Protein AF-A0A941A7H5-F1 (afdb_monomer_lite)

pLDDT: mean 79.01, std 12.57, range [51.84, 93.56]

Radius of gyration: 19.12 Å; chains: 1; bounding box: 39×27×62 Å

Structure (mmCIF, N/CA/C/O backbone):
data_AF-A0A941A7H5-F1
#
_entry.id   AF-A0A941A7H5-F1
#
loop_
_atom_site.group_PDB
_atom_site.id
_atom_site.type_symbol
_atom_site.label_atom_id
_atom_site.label_alt_id
_atom_site.label_comp_id
_atom_site.label_asym_id
_atom_site.label_entity_id
_atom_site.label_seq_id
_atom_site.pdbx_PDB_ins_code
_atom_site.Cartn_x
_atom_site.Cartn_y
_atom_site.Cartn_z
_atom_site.occupancy
_atom_site.B_iso_or_equiv
_atom_site.auth_seq_id
_atom_site.auth_comp_id
_atom_site.auth_asym_id
_atom_site.auth_atom_id
_atom_site.pdbx_PDB_model_num
ATOM 1 N N . MET A 1 1 ? -15.066 -5.341 20.559 1.00 57.38 1 MET A N 1
ATOM 2 C CA . MET A 1 1 ? -14.004 -6.256 20.075 1.00 57.38 1 MET A CA 1
ATOM 3 C C . MET A 1 1 ? -13.742 -6.115 18.569 1.00 57.38 1 MET A C 1
ATOM 5 O O . MET A 1 1 ? -12.605 -5.853 18.202 1.00 57.38 1 MET A O 1
ATOM 9 N N . MET A 1 2 ? -14.771 -6.153 17.708 1.00 68.19 2 MET A N 1
ATOM 10 C CA . MET A 1 2 ? -14.630 -6.100 16.234 1.00 68.19 2 MET A CA 1
ATOM 11 C C . MET A 1 2 ? -13.902 -4.854 15.678 1.00 68.19 2 MET A C 1
ATOM 13 O O . MET A 1 2 ? -13.171 -4.957 14.702 1.00 68.19 2 MET A O 1
ATOM 17 N N . LYS A 1 3 ? -14.018 -3.684 16.329 1.00 73.56 3 LYS A N 1
ATOM 18 C CA . LYS A 1 3 ? -13.355 -2.437 15.885 1.00 73.56 3 LYS A CA 1
ATOM 19 C C . LYS A 1 3 ? -11.821 -2.506 15.932 1.00 73.56 3 LYS A C 1
ATOM 21 O O . LYS A 1 3 ? -11.152 -2.021 15.027 1.00 73.56 3 LYS A O 1
ATOM 26 N N . ARG A 1 4 ? -11.262 -3.130 16.979 1.00 79.06 4 ARG A N 1
ATOM 27 C CA . ARG A 1 4 ? -9.807 -3.337 17.094 1.00 79.06 4 ARG A CA 1
ATOM 28 C C . ARG A 1 4 ? -9.316 -4.313 16.031 1.00 79.06 4 ARG A C 1
ATOM 30 O O . ARG A 1 4 ? -8.263 -4.084 15.459 1.00 79.06 4 ARG A O 1
ATOM 37 N N . VAL A 1 5 ? -10.111 -5.341 15.731 1.00 82.62 5 VAL A N 1
ATOM 38 C CA . VAL A 1 5 ? -9.815 -6.297 14.656 1.00 82.62 5 VAL A CA 1
ATOM 39 C C . VAL A 1 5 ? -9.786 -5.590 13.300 1.00 82.62 5 VAL A C 1
ATOM 41 O O . VAL A 1 5 ? -8.835 -5.784 12.560 1.00 82.62 5 VAL A O 1
ATOM 44 N N . ALA A 1 6 ? -10.748 -4.708 13.004 1.00 83.19 6 ALA A N 1
ATOM 45 C CA . ALA A 1 6 ? -10.752 -3.925 11.764 1.00 83.19 6 ALA A CA 1
ATOM 46 C C . ALA A 1 6 ? -9.541 -2.981 11.643 1.00 83.19 6 ALA A C 1
ATOM 48 O O . ALA A 1 6 ? -8.951 -2.879 10.572 1.00 83.19 6 ALA A O 1
ATOM 49 N N . LEU A 1 7 ? -9.129 -2.336 12.742 1.00 84.12 7 LEU A N 1
ATOM 50 C CA . LEU A 1 7 ? -7.916 -1.511 12.780 1.00 84.12 7 LEU A CA 1
ATOM 51 C C . LEU A 1 7 ? -6.650 -2.343 12.540 1.00 84.12 7 LEU A C 1
ATOM 53 O O . LEU A 1 7 ? -5.842 -1.986 11.690 1.00 84.12 7 LEU A O 1
ATOM 57 N N . VAL A 1 8 ? -6.486 -3.459 13.256 1.00 88.19 8 VAL A N 1
ATOM 58 C CA . VAL A 1 8 ? -5.327 -4.355 13.099 1.00 88.19 8 VAL A CA 1
ATOM 59 C C . VAL A 1 8 ? -5.282 -4.931 11.685 1.00 88.19 8 VAL A C 1
ATOM 61 O O . VAL A 1 8 ? -4.237 -4.897 11.046 1.00 88.19 8 VAL A O 1
ATOM 64 N N . LEU A 1 9 ? -6.419 -5.391 11.165 1.00 88.69 9 LEU A N 1
ATOM 65 C CA . LEU A 1 9 ? -6.522 -5.923 9.811 1.00 88.69 9 LEU A CA 1
ATOM 66 C C . LEU A 1 9 ? -6.213 -4.847 8.762 1.00 88.69 9 LEU A C 1
ATOM 68 O O . LEU A 1 9 ? -5.482 -5.116 7.815 1.00 88.69 9 LEU A O 1
ATOM 72 N N . GLY A 1 10 ? -6.694 -3.618 8.965 1.00 88.19 10 GLY A N 1
ATOM 73 C CA . GLY A 1 10 ? -6.376 -2.474 8.111 1.00 88.19 10 GLY A CA 1
ATOM 74 C C . GLY A 1 10 ? -4.878 -2.173 8.077 1.00 88.19 10 GLY A C 1
ATOM 75 O O . GLY A 1 10 ? -4.322 -1.989 6.999 1.00 88.19 10 GLY A O 1
ATOM 76 N N . TRP A 1 11 ? -4.202 -2.207 9.231 1.00 90.19 11 TRP A N 1
ATOM 77 C CA . TRP A 1 11 ? -2.748 -2.033 9.317 1.00 90.19 11 TRP A CA 1
ATOM 78 C C . TRP A 1 11 ? -1.968 -3.158 8.632 1.00 90.19 11 TRP A C 1
ATOM 80 O O . TRP A 1 11 ? -0.997 -2.880 7.934 1.00 90.19 11 TRP A O 1
ATOM 90 N N . VAL A 1 12 ? -2.395 -4.414 8.788 1.00 92.44 12 VAL A N 1
ATOM 91 C CA . VAL A 1 12 ? -1.762 -5.567 8.126 1.00 92.44 12 VAL A CA 1
ATOM 92 C C . VAL A 1 12 ? -1.897 -5.466 6.606 1.00 92.44 12 VAL A C 1
ATOM 94 O O . VAL A 1 12 ? -0.909 -5.619 5.888 1.00 92.44 12 VAL A O 1
ATOM 97 N N . ILE A 1 13 ? -3.097 -5.149 6.112 1.00 90.94 13 ILE A N 1
ATOM 98 C CA . ILE A 1 13 ? -3.354 -4.947 4.680 1.00 90.94 13 ILE A CA 1
ATOM 99 C C . ILE A 1 13 ? -2.513 -3.783 4.146 1.00 90.94 13 ILE A C 1
ATOM 101 O O . ILE A 1 13 ? -1.917 -3.895 3.076 1.00 90.94 13 ILE A O 1
ATOM 105 N N . LEU A 1 14 ? -2.407 -2.689 4.904 1.00 91.81 14 LEU A N 1
ATOM 106 C CA . LEU A 1 14 ? -1.611 -1.528 4.518 1.00 91.81 14 LEU A CA 1
ATOM 107 C C . LEU A 1 14 ? -0.108 -1.845 4.469 1.00 91.81 14 LEU A C 1
ATOM 109 O O . LEU A 1 14 ? 0.581 -1.395 3.557 1.00 91.81 14 LEU A O 1
ATOM 113 N N . ALA A 1 15 ? 0.400 -2.653 5.402 1.00 92.44 15 ALA A N 1
ATOM 114 C CA . ALA A 1 15 ? 1.789 -3.106 5.392 1.00 92.44 15 ALA A CA 1
ATOM 115 C C . ALA A 1 15 ? 2.092 -3.986 4.167 1.00 92.44 15 ALA A C 1
ATOM 117 O O . ALA A 1 15 ? 3.120 -3.806 3.515 1.00 92.44 15 ALA A O 1
ATOM 118 N N . MET A 1 16 ? 1.176 -4.890 3.801 1.00 91.19 16 MET A N 1
ATOM 119 C CA . MET A 1 16 ? 1.306 -5.688 2.577 1.00 91.19 16 MET A CA 1
ATOM 120 C C . MET A 1 16 ? 1.243 -4.831 1.310 1.00 91.19 16 MET A C 1
ATOM 122 O O . MET A 1 16 ? 2.056 -5.022 0.406 1.00 91.19 16 MET A O 1
ATOM 126 N N . ALA A 1 17 ? 0.330 -3.858 1.258 1.00 92.31 17 ALA A N 1
ATOM 127 C CA . ALA A 1 17 ? 0.247 -2.888 0.171 1.00 92.31 17 ALA A CA 1
ATOM 128 C C . ALA A 1 17 ? 1.558 -2.111 -0.001 1.00 92.31 17 ALA A C 1
ATOM 130 O O . ALA A 1 17 ? 2.081 -2.021 -1.110 1.00 92.31 17 ALA A O 1
ATOM 131 N N . ALA A 1 18 ? 2.128 -1.612 1.099 1.00 91.81 18 ALA A N 1
ATOM 132 C CA . ALA A 1 18 ? 3.409 -0.916 1.085 1.00 91.81 18 ALA A CA 1
ATOM 133 C C . ALA A 1 18 ? 4.540 -1.815 0.563 1.00 91.81 18 ALA A C 1
ATOM 135 O O . ALA A 1 18 ? 5.328 -1.375 -0.271 1.00 91.81 18 ALA A O 1
ATOM 136 N N . GLY A 1 19 ? 4.583 -3.083 0.986 1.00 92.62 19 GLY A N 1
ATOM 137 C CA . GLY A 1 19 ? 5.548 -4.062 0.482 1.00 92.62 19 GLY A CA 1
ATOM 138 C C . GLY A 1 19 ? 5.425 -4.302 -1.025 1.00 92.62 19 GLY A C 1
ATOM 139 O O . GLY A 1 19 ? 6.429 -4.297 -1.733 1.00 92.62 19 GLY A O 1
ATOM 140 N N . LEU A 1 20 ? 4.202 -4.443 -1.538 1.00 88.75 20 LEU A N 1
ATOM 141 C CA . LEU A 1 20 ? 3.949 -4.616 -2.972 1.00 88.75 20 LEU A CA 1
ATOM 142 C C . LEU A 1 20 ? 4.325 -3.377 -3.788 1.00 88.75 20 LEU A C 1
ATOM 144 O O . LEU A 1 20 ? 4.942 -3.507 -4.841 1.00 88.75 20 LEU A O 1
ATOM 148 N N . ILE A 1 21 ? 4.011 -2.178 -3.296 1.00 88.19 21 ILE A N 1
ATOM 149 C CA . ILE A 1 21 ? 4.402 -0.924 -3.953 1.00 88.19 21 ILE A CA 1
ATOM 150 C C . ILE A 1 21 ? 5.929 -0.792 -3.971 1.00 88.19 21 ILE A C 1
ATOM 152 O O . ILE A 1 21 ? 6.497 -0.480 -5.014 1.00 88.19 21 ILE A O 1
ATOM 156 N N . MET A 1 22 ? 6.599 -1.087 -2.853 1.00 90.19 22 MET A N 1
ATOM 157 C CA . MET A 1 22 ? 8.060 -1.081 -2.752 1.00 90.19 22 MET A CA 1
ATOM 158 C C . MET A 1 22 ? 8.690 -2.054 -3.757 1.00 90.19 22 MET A C 1
ATOM 160 O O . MET A 1 22 ? 9.609 -1.676 -4.477 1.00 90.19 22 MET A O 1
ATOM 164 N N . LEU A 1 23 ? 8.170 -3.282 -3.855 1.00 87.06 23 LEU A N 1
ATOM 165 C CA . LEU A 1 23 ? 8.618 -4.271 -4.839 1.00 87.06 23 LEU A CA 1
ATOM 166 C C . LEU A 1 23 ? 8.360 -3.805 -6.274 1.00 87.06 23 LEU A C 1
ATOM 168 O O . LEU A 1 23 ? 9.235 -3.955 -7.119 1.00 87.06 23 LEU A O 1
ATOM 172 N N . GLY A 1 24 ? 7.209 -3.182 -6.538 1.0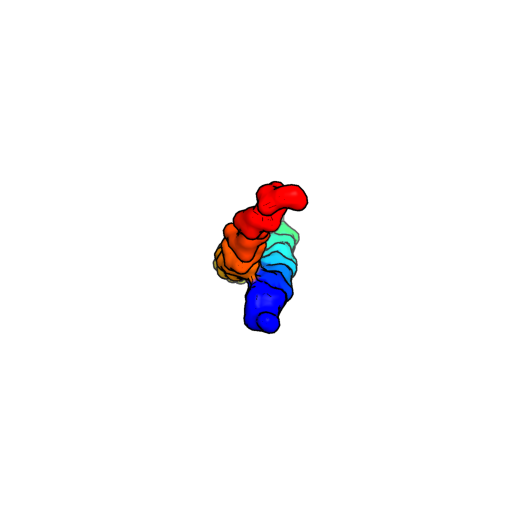0 85.44 24 GLY A N 1
ATOM 173 C CA . GLY A 1 24 ? 6.902 -2.571 -7.829 1.00 85.44 24 GLY A CA 1
ATOM 174 C C . GLY A 1 24 ? 7.930 -1.510 -8.217 1.00 85.44 24 GLY A C 1
ATOM 175 O O . GLY A 1 24 ? 8.471 -1.568 -9.317 1.00 85.44 24 GLY A O 1
ATOM 176 N N . ILE A 1 25 ? 8.274 -0.609 -7.295 1.00 84.50 25 ILE A N 1
ATOM 177 C CA . ILE A 1 25 ? 9.293 0.431 -7.507 1.00 84.50 25 ILE A CA 1
ATOM 178 C C . ILE A 1 25 ? 10.677 -0.185 -7.732 1.00 84.50 25 ILE A C 1
ATOM 180 O O . ILE A 1 25 ? 11.369 0.205 -8.665 1.00 84.50 25 ILE A O 1
ATOM 184 N N . LEU A 1 26 ? 11.082 -1.163 -6.918 1.00 84.88 26 LEU A N 1
ATOM 185 C CA . LEU A 1 26 ? 12.374 -1.845 -7.070 1.00 84.88 26 LEU A CA 1
ATOM 186 C C . LEU A 1 26 ? 12.462 -2.659 -8.365 1.00 84.88 26 LEU A C 1
ATOM 188 O O . LEU A 1 26 ? 13.552 -2.863 -8.891 1.00 84.88 26 LEU A O 1
ATOM 192 N N . SER A 1 27 ? 11.322 -3.120 -8.874 1.00 78.94 27 SER A N 1
ATOM 193 C CA . SER A 1 27 ? 11.237 -3.858 -10.129 1.00 78.94 27 SER A CA 1
ATOM 194 C C . SER A 1 27 ? 11.224 -2.967 -11.370 1.00 78.94 27 SER A C 1
ATOM 196 O O . SER A 1 27 ? 11.172 -3.526 -12.462 1.00 78.94 27 SER A O 1
ATOM 198 N N . LEU A 1 28 ? 11.267 -1.626 -11.242 1.00 79.25 28 LEU A N 1
ATOM 199 C CA . LEU A 1 28 ? 11.386 -0.737 -12.404 1.00 79.25 28 LEU A CA 1
ATOM 200 C C . LEU A 1 28 ? 12.691 -1.060 -13.144 1.00 79.25 28 LEU A C 1
ATOM 202 O O . LEU A 1 28 ? 13.776 -0.775 -12.628 1.00 79.25 28 LEU A O 1
ATOM 206 N N . PRO A 1 29 ? 12.621 -1.643 -14.351 1.00 72.12 29 PRO A N 1
ATOM 207 C CA . PRO A 1 29 ? 13.822 -1.890 -15.122 1.00 72.12 29 PRO A CA 1
ATOM 208 C C . PRO A 1 29 ? 14.360 -0.554 -15.665 1.00 72.12 29 PRO A C 1
ATOM 210 O O . PRO A 1 29 ? 13.579 0.327 -16.028 1.00 72.12 29 PRO A O 1
ATOM 213 N N . PRO A 1 30 ? 15.684 -0.406 -15.827 1.00 71.12 30 PRO A N 1
ATOM 214 C CA . PRO A 1 30 ? 16.274 0.746 -16.510 1.00 71.12 30 PRO A CA 1
ATOM 215 C C . PRO A 1 30 ? 16.053 0.739 -18.040 1.00 71.12 30 PRO A C 1
ATOM 217 O O . PRO A 1 30 ? 16.566 1.617 -18.725 1.00 71.12 30 PRO A O 1
ATOM 220 N N . GLY A 1 31 ? 15.320 -0.238 -18.596 1.00 67.81 31 GLY A N 1
ATOM 221 C CA . GLY A 1 31 ? 15.085 -0.392 -20.036 1.00 67.81 31 GLY A CA 1
ATOM 222 C C . GLY A 1 31 ? 13.715 -0.994 -20.378 1.00 67.81 31 GLY A C 1
ATOM 223 O O . GLY A 1 31 ? 13.132 -1.740 -19.592 1.00 67.81 31 GLY A O 1
ATOM 224 N N . GLU A 1 32 ? 13.211 -0.669 -21.573 1.00 66.69 32 GLU A N 1
ATOM 225 C CA . GLU A 1 32 ? 11.801 -0.809 -21.996 1.00 66.69 32 GLU A CA 1
ATOM 226 C C . GLU A 1 32 ? 11.237 -2.246 -22.017 1.00 66.69 32 GLU A C 1
ATOM 228 O O . GLU A 1 32 ? 10.023 -2.440 -21.976 1.00 66.69 32 GLU A O 1
ATOM 233 N N . LEU A 1 33 ? 12.089 -3.275 -22.020 1.00 63.69 33 LEU A N 1
ATOM 234 C CA . LEU A 1 33 ? 11.683 -4.674 -22.228 1.00 63.69 33 LEU A CA 1
ATOM 235 C C . LEU A 1 33 ? 10.884 -5.303 -21.070 1.00 63.69 33 LEU A C 1
ATOM 237 O O . LEU A 1 33 ? 10.181 -6.286 -21.290 1.00 63.69 33 LEU A O 1
ATOM 241 N N . MET A 1 34 ? 10.951 -4.753 -19.852 1.00 64.12 34 MET A N 1
ATOM 242 C CA . MET A 1 34 ? 10.185 -5.245 -18.690 1.00 64.12 34 MET A CA 1
ATOM 243 C C . MET A 1 34 ? 9.245 -4.178 -18.109 1.00 64.12 34 MET A C 1
ATOM 245 O O . MET A 1 34 ? 8.908 -4.221 -16.928 1.00 64.12 34 MET A O 1
ATOM 249 N N . PHE A 1 35 ? 8.804 -3.219 -18.932 1.00 68.50 35 PHE A N 1
ATOM 250 C CA . PHE A 1 35 ? 7.952 -2.101 -18.506 1.00 68.50 35 PHE A CA 1
ATOM 251 C C . PHE A 1 35 ? 6.669 -2.542 -17.782 1.00 68.50 35 PHE A C 1
ATOM 253 O O . PHE A 1 35 ? 6.183 -1.829 -16.914 1.00 68.50 35 PHE A O 1
ATOM 260 N N . ALA A 1 36 ? 6.133 -3.727 -18.094 1.00 74.31 36 ALA A N 1
ATOM 261 C CA . ALA A 1 36 ? 4.907 -4.244 -17.487 1.00 74.31 36 ALA A CA 1
ATOM 262 C C . ALA A 1 36 ? 5.098 -4.847 -16.079 1.00 74.31 36 ALA A C 1
ATOM 264 O O . ALA A 1 36 ? 4.146 -4.887 -15.300 1.00 74.31 36 ALA A O 1
ATOM 265 N N . LEU A 1 37 ? 6.306 -5.314 -15.738 1.00 77.81 37 LEU A N 1
ATOM 266 C CA . LEU A 1 37 ? 6.575 -6.048 -14.495 1.00 77.81 37 LEU A CA 1
ATOM 267 C C . LEU A 1 37 ? 6.265 -5.231 -13.219 1.00 77.81 37 LEU A C 1
ATOM 269 O O . LEU A 1 37 ? 5.615 -5.776 -12.326 1.00 77.81 37 LEU A O 1
ATOM 273 N N . PRO A 1 38 ? 6.593 -3.926 -13.142 1.00 78.88 38 PRO A N 1
ATOM 274 C CA . PRO A 1 38 ? 6.202 -3.075 -12.018 1.00 78.88 38 PRO A CA 1
ATOM 275 C C . PRO A 1 38 ? 4.697 -3.000 -11.799 1.00 78.88 38 PRO A C 1
ATOM 277 O O . PRO A 1 38 ? 4.236 -3.006 -10.657 1.00 78.88 38 PRO A O 1
ATOM 280 N N . PHE A 1 39 ? 3.914 -2.954 -12.880 1.00 80.69 39 PHE A N 1
ATOM 281 C CA . PHE A 1 39 ? 2.459 -2.814 -12.806 1.00 80.69 39 PHE A CA 1
ATOM 282 C C . PHE A 1 39 ? 1.787 -4.048 -12.197 1.00 80.69 39 PHE A C 1
ATOM 284 O O . PHE A 1 39 ? 0.756 -3.908 -11.538 1.00 80.69 39 PHE A O 1
ATOM 291 N N . VAL A 1 40 ? 2.406 -5.228 -12.325 1.00 83.06 40 VAL A N 1
ATOM 292 C CA . VAL A 1 40 ? 1.945 -6.470 -11.682 1.00 83.06 40 VAL A CA 1
ATOM 293 C C . VAL A 1 40 ? 1.968 -6.356 -10.154 1.00 83.06 40 VAL A C 1
ATOM 295 O O . VAL A 1 40 ? 1.125 -6.954 -9.494 1.00 83.06 40 VAL A O 1
ATOM 298 N N . PHE A 1 41 ? 2.872 -5.556 -9.581 1.00 85.44 41 PHE A N 1
ATOM 299 C CA . PHE A 1 41 ? 2.961 -5.337 -8.132 1.00 85.44 41 PHE A CA 1
ATOM 300 C C . PHE A 1 41 ? 2.283 -4.033 -7.686 1.00 85.44 41 PHE A C 1
ATOM 302 O O . PHE A 1 41 ? 1.622 -3.998 -6.646 1.00 85.44 41 PHE A O 1
ATOM 309 N N . LEU A 1 42 ? 2.384 -2.974 -8.493 1.00 85.38 42 LEU A N 1
ATOM 310 C CA . LEU A 1 42 ? 1.811 -1.656 -8.211 1.00 85.38 42 LEU A CA 1
ATOM 311 C C . LEU A 1 42 ? 0.282 -1.667 -8.196 1.00 85.38 42 LEU A C 1
ATOM 313 O O . LEU A 1 42 ? -0.301 -1.088 -7.284 1.00 85.38 42 LEU A O 1
ATOM 317 N N . ILE A 1 43 ? -0.378 -2.323 -9.158 1.00 88.81 43 ILE A N 1
ATOM 318 C CA . ILE A 1 43 ? -1.848 -2.327 -9.230 1.00 88.81 43 ILE A CA 1
ATOM 319 C C . ILE A 1 43 ? -2.453 -3.047 -8.011 1.00 88.81 43 ILE A C 1
ATOM 321 O O . ILE A 1 43 ? -3.277 -2.438 -7.323 1.00 88.81 43 ILE A O 1
ATOM 325 N N . PRO A 1 44 ? -2.038 -4.282 -7.656 1.00 89.12 44 PRO A N 1
ATOM 326 C CA . PRO A 1 44 ? -2.537 -4.937 -6.448 1.00 89.12 44 PRO A CA 1
ATOM 327 C C . PRO A 1 44 ? -2.157 -4.185 -5.172 1.00 89.12 44 PRO A C 1
ATOM 329 O O . PRO A 1 44 ? -2.988 -4.060 -4.274 1.00 89.12 44 PRO A O 1
ATOM 332 N N . GLY A 1 45 ? -0.934 -3.645 -5.099 1.00 89.06 45 GLY A N 1
ATOM 333 C CA . GLY A 1 45 ? -0.482 -2.837 -3.967 1.00 89.06 45 GLY A CA 1
ATOM 334 C C . GLY A 1 45 ? -1.345 -1.591 -3.761 1.00 89.06 45 GLY A C 1
ATOM 335 O O . GLY A 1 45 ? -1.754 -1.302 -2.640 1.00 89.06 45 GLY A O 1
ATOM 336 N N . PHE A 1 46 ? -1.708 -0.898 -4.840 1.00 90.62 46 PHE A N 1
ATOM 337 C CA . PHE A 1 46 ? -2.585 0.269 -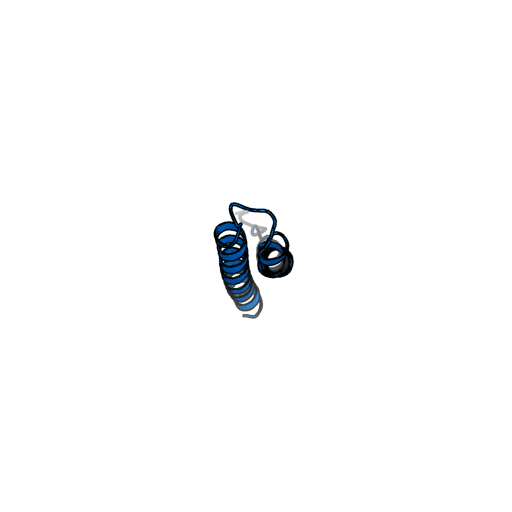4.794 1.00 90.62 46 PHE A CA 1
ATOM 338 C C . PHE A 1 46 ? -4.007 -0.085 -4.340 1.00 90.62 46 PHE A C 1
ATOM 340 O O . PHE A 1 46 ? -4.555 0.575 -3.455 1.00 90.62 46 PHE A O 1
ATOM 347 N N . VAL A 1 47 ? -4.590 -1.157 -4.887 1.00 93.44 47 VAL A N 1
ATOM 348 C CA . VAL A 1 47 ? -5.932 -1.628 -4.502 1.00 93.44 47 VAL A CA 1
ATOM 349 C C . VAL A 1 47 ? -5.966 -2.043 -3.030 1.00 93.44 47 VAL A C 1
ATOM 351 O O . VAL A 1 47 ? -6.857 -1.621 -2.292 1.00 93.44 47 VAL A O 1
ATOM 354 N N . LEU A 1 48 ? -4.978 -2.816 -2.571 1.00 90.88 48 LEU A N 1
ATOM 355 C CA . LEU A 1 48 ? -4.849 -3.195 -1.162 1.00 90.88 48 LEU A CA 1
ATOM 356 C C . LEU A 1 48 ? -4.661 -1.968 -0.267 1.00 90.88 48 LEU A C 1
ATOM 358 O O . LEU A 1 48 ? -5.274 -1.890 0.795 1.00 90.88 48 LEU A O 1
ATOM 362 N N . GLY A 1 49 ? -3.877 -0.984 -0.712 1.00 91.12 49 GLY A N 1
ATOM 363 C CA . GLY A 1 49 ? -3.682 0.277 -0.005 1.00 91.12 49 GLY A CA 1
ATOM 364 C C . GLY A 1 49 ? -4.997 1.026 0.201 1.00 91.12 49 GLY A C 1
ATOM 365 O O . GLY A 1 49 ? -5.308 1.409 1.328 1.00 91.12 49 GLY A O 1
ATOM 366 N N . LEU A 1 50 ? -5.811 1.160 -0.850 1.00 93.56 50 LEU A N 1
ATOM 367 C CA . LEU A 1 50 ? -7.141 1.769 -0.761 1.00 93.56 50 LEU A CA 1
ATOM 368 C C . LEU A 1 50 ? -8.046 1.025 0.226 1.00 93.56 50 LEU A C 1
ATOM 370 O O . LEU A 1 50 ? -8.655 1.657 1.088 1.00 93.56 50 LEU A O 1
ATOM 374 N N . ILE A 1 51 ? -8.097 -0.307 0.148 1.00 91.62 51 ILE A N 1
ATOM 375 C CA . ILE A 1 51 ? -8.899 -1.130 1.064 1.00 91.62 51 ILE A CA 1
ATOM 376 C C . ILE A 1 51 ? -8.435 -0.931 2.511 1.00 91.62 51 ILE A C 1
ATOM 378 O O . ILE A 1 51 ? -9.263 -0.687 3.388 1.00 91.62 51 ILE A O 1
ATOM 382 N N . GLY A 1 52 ? -7.124 -0.980 2.766 1.00 88.44 52 GLY A N 1
ATOM 383 C CA . GLY A 1 52 ? -6.540 -0.775 4.092 1.00 88.44 52 GLY A CA 1
ATOM 384 C C . GLY A 1 52 ? -6.861 0.606 4.664 1.00 88.44 52 GLY A C 1
ATOM 385 O O . GLY A 1 52 ? -7.299 0.709 5.810 1.00 88.44 52 GLY A O 1
ATOM 386 N N . VAL A 1 53 ? -6.728 1.665 3.859 1.00 90.12 53 VAL A N 1
ATOM 387 C CA . VAL A 1 53 ? -7.062 3.045 4.254 1.00 90.12 53 VAL A CA 1
ATOM 388 C C . VAL A 1 53 ? -8.546 3.183 4.590 1.00 90.12 53 VAL A C 1
ATOM 390 O O . VAL A 1 53 ? -8.879 3.753 5.630 1.00 90.12 53 VAL A O 1
ATOM 393 N N . VAL A 1 54 ? -9.440 2.629 3.768 1.00 89.56 54 VAL A N 1
ATOM 394 C CA . VAL A 1 54 ? -10.889 2.650 4.026 1.00 89.56 54 VAL A CA 1
ATOM 395 C C . VAL A 1 54 ? -11.221 1.909 5.323 1.00 89.56 54 VAL A C 1
ATOM 397 O O . VAL A 1 54 ? -11.996 2.412 6.139 1.00 89.56 54 VAL A O 1
ATOM 400 N N . LEU A 1 55 ? -10.594 0.755 5.566 1.00 86.44 55 LEU A N 1
ATOM 401 C CA . LEU A 1 55 ? -10.802 -0.037 6.780 1.00 86.44 55 LEU A CA 1
ATOM 402 C C . LEU A 1 55 ? -10.329 0.704 8.041 1.00 86.44 55 LEU A C 1
ATOM 404 O O . LEU A 1 55 ? -11.036 0.732 9.053 1.00 86.44 55 LEU A O 1
ATOM 408 N N . LEU A 1 56 ? -9.163 1.353 7.967 1.00 86.38 56 LEU A N 1
ATOM 409 C CA . LEU A 1 56 ? -8.629 2.192 9.041 1.00 86.38 56 LEU A CA 1
ATOM 410 C C . LEU A 1 56 ? -9.524 3.408 9.300 1.00 86.38 56 LEU A C 1
ATOM 412 O O . LEU A 1 56 ? -9.787 3.741 10.458 1.00 86.38 56 LEU A O 1
ATOM 416 N N . TRP A 1 57 ? -10.029 4.052 8.246 1.00 85.38 57 TRP A N 1
ATOM 417 C CA . TRP A 1 57 ? -10.918 5.206 8.361 1.00 85.38 57 TRP A CA 1
ATOM 418 C C . TRP A 1 57 ? -12.240 4.836 9.045 1.00 85.38 57 TRP A C 1
ATOM 420 O O . TRP A 1 57 ? -12.638 5.503 10.004 1.00 85.38 57 TRP A O 1
ATOM 430 N N . LEU A 1 58 ? -12.857 3.717 8.654 1.00 83.75 58 LEU A N 1
ATOM 431 C CA . LEU A 1 58 ? -14.100 3.210 9.246 1.00 83.75 58 LEU A CA 1
ATOM 432 C C . LEU A 1 58 ? -13.922 2.810 1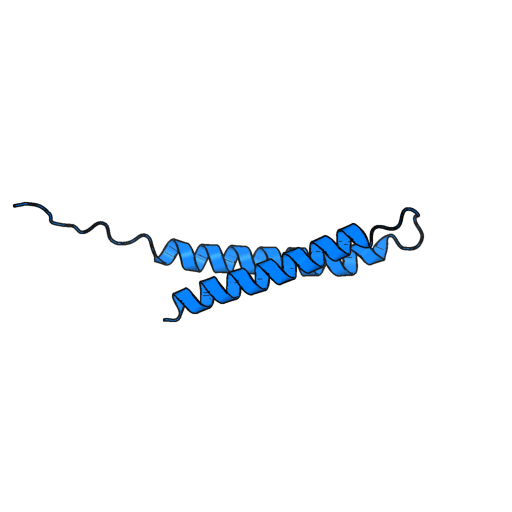0.725 1.00 83.75 58 LEU A C 1
ATOM 434 O O . LEU A 1 58 ? -14.765 3.113 11.580 1.00 83.75 58 LEU A 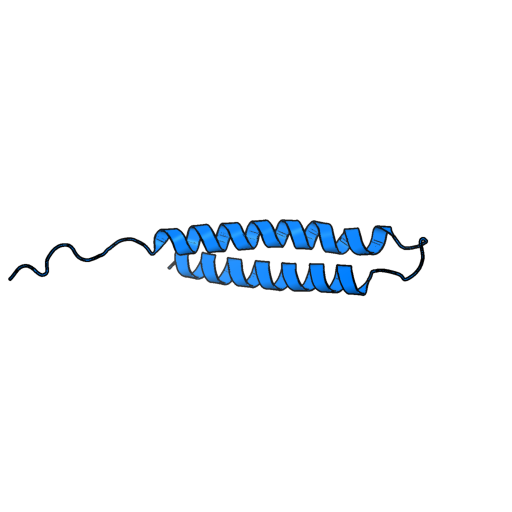O 1
ATOM 438 N N . GLY A 1 59 ? -12.786 2.183 11.049 1.00 78.69 59 GLY A N 1
ATOM 439 C CA . 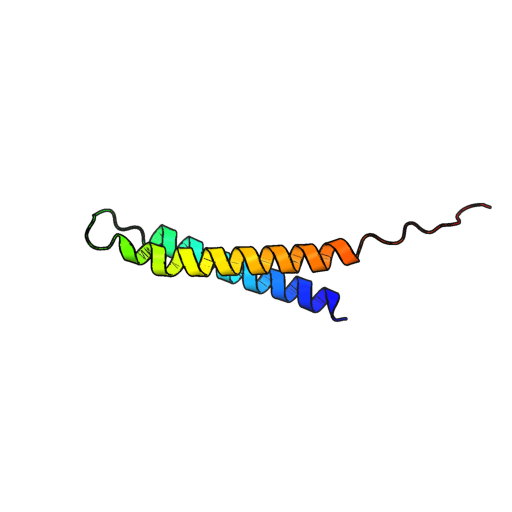GLY A 1 59 ? -12.403 1.846 12.421 1.00 78.69 59 GLY A CA 1
ATOM 440 C C . GLY A 1 59 ? -12.165 3.077 13.305 1.00 78.69 59 GLY A C 1
ATOM 441 O O . GLY A 1 59 ? -12.534 3.059 14.481 1.00 78.69 59 GLY A O 1
ATOM 442 N N . ARG A 1 60 ? -11.607 4.160 12.741 1.00 76.06 60 ARG A N 1
ATOM 443 C CA . ARG A 1 60 ? -11.288 5.408 13.458 1.00 76.06 60 ARG A CA 1
ATOM 444 C C . ARG A 1 60 ? -12.511 6.300 13.684 1.00 76.06 60 ARG A C 1
ATOM 446 O O . ARG A 1 60 ? -12.679 6.826 14.782 1.00 76.06 60 ARG A O 1
ATOM 453 N N . HIS A 1 61 ? -13.397 6.428 12.694 1.00 64.88 61 HIS A N 1
ATOM 454 C CA . HIS A 1 61 ? -14.601 7.271 12.788 1.00 64.88 61 HIS A CA 1
ATOM 455 C C . HIS A 1 61 ? -15.581 6.790 13.873 1.00 64.88 61 HIS A C 1
ATOM 457 O O . HIS A 1 61 ? -16.296 7.573 14.490 1.00 64.88 61 HIS A O 1
ATOM 463 N N . SER A 1 62 ? -15.551 5.494 14.178 1.00 56.41 62 SER A N 1
ATOM 464 C CA . SER A 1 62 ? -16.385 4.865 15.205 1.00 56.41 62 SER A CA 1
ATOM 465 C C . SER A 1 62 ? -15.912 5.100 16.650 1.00 56.41 62 SER A C 1
ATOM 467 O O . SER A 1 62 ? -16.505 4.522 17.569 1.00 56.41 62 SER A O 1
ATOM 469 N N . SER A 1 63 ? -14.827 5.857 16.851 1.00 55.94 63 SER A N 1
ATOM 470 C CA . SER A 1 63 ? -14.240 6.164 18.163 1.00 55.94 63 SER A CA 1
ATOM 471 C C . SER A 1 63 ? -14.491 7.609 18.623 1.00 55.94 63 SER A C 1
ATOM 473 O O . SER A 1 63 ? -14.121 7.949 19.741 1.00 55.94 63 SER A O 1
ATOM 475 N N . VAL A 1 64 ? -15.129 8.447 17.793 1.00 59.88 64 VAL A N 1
ATOM 476 C CA . VAL A 1 64 ? -15.401 9.876 18.061 1.00 59.88 64 VAL A CA 1
ATOM 477 C C . VAL A 1 64 ? -16.862 10.093 18.492 1.00 59.88 64 VAL A C 1
ATOM 479 O O . VAL A 1 64 ? -17.622 10.810 17.853 1.00 59.88 64 VAL A O 1
ATOM 482 N N . ARG A 1 65 ? -17.282 9.412 19.559 1.00 56.47 65 ARG A N 1
ATOM 483 C CA . ARG A 1 65 ? -18.460 9.701 20.413 1.00 56.47 65 ARG A CA 1
ATOM 484 C C . ARG A 1 65 ? -18.166 8.939 21.708 1.00 56.47 65 ARG A C 1
ATOM 486 O O . ARG A 1 65 ? -18.076 7.718 21.661 1.00 56.47 65 ARG A O 1
ATOM 493 N N . LEU A 1 66 ? -17.857 9.574 22.834 1.00 58.62 66 LEU A N 1
ATOM 494 C CA . LEU A 1 66 ? -18.591 10.647 23.506 1.00 58.62 66 LEU A CA 1
ATOM 495 C C . LEU A 1 66 ? -17.608 11.638 24.173 1.00 58.62 66 LEU A C 1
ATOM 497 O O . LEU A 1 66 ? -16.774 11.186 24.956 1.00 58.62 66 LEU A O 1
ATOM 501 N N . PRO A 1 67 ? -17.704 12.960 23.949 1.00 51.84 67 PRO A N 1
ATOM 502 C CA . PRO A 1 67 ? -17.523 13.894 25.053 1.00 51.84 67 PRO A CA 1
ATOM 503 C C . PRO A 1 67 ? -18.686 13.646 26.017 1.00 51.84 67 PRO A C 1
ATOM 505 O O . PRO A 1 67 ? -19.844 13.677 25.601 1.00 51.84 67 PRO A O 1
ATOM 508 N N . SER A 1 68 ? -18.373 13.299 27.261 1.00 56.31 68 SER A N 1
ATOM 509 C CA . SER A 1 68 ? -19.356 13.195 28.329 1.00 56.31 68 SER A CA 1
ATOM 510 C C . SER A 1 68 ? -20.118 14.512 28.432 1.00 56.31 68 SER A C 1
ATOM 512 O O . SER A 1 68 ? -19.558 15.541 28.805 1.00 56.31 68 SER A O 1
ATOM 514 N N . GLU A 1 69 ? -21.395 14.470 28.073 1.00 63.94 69 GLU A N 1
ATOM 515 C CA . GLU A 1 69 ? -22.380 15.379 28.636 1.00 63.94 69 GLU A CA 1
ATOM 516 C C . GLU A 1 69 ? -22.317 15.226 30.166 1.00 63.94 69 GLU A C 1
ATOM 518 O O . GLU A 1 69 ? -22.441 14.111 30.673 1.00 63.94 69 GLU A O 1
ATOM 523 N N . GLY A 1 70 ? -22.093 16.326 30.887 1.00 60.62 70 GLY A N 1
ATOM 524 C CA . GLY A 1 70 ? -22.309 16.395 32.334 1.00 60.62 70 GLY A CA 1
ATOM 525 C C . GLY A 1 70 ? -21.066 16.326 33.224 1.00 60.62 70 GLY A C 1
ATOM 526 O O . GLY A 1 70 ? -20.952 15.420 3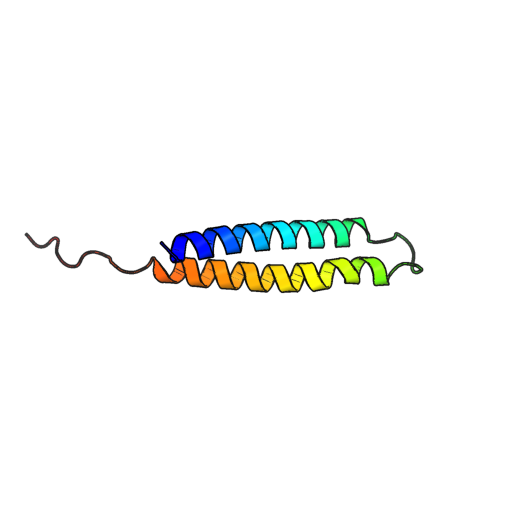4.039 1.00 60.62 70 GLY A O 1
ATOM 527 N N . GLU A 1 71 ? -20.198 17.336 33.155 1.00 54.84 71 GLU A N 1
ATOM 528 C CA . GLU A 1 71 ? -19.585 17.885 34.377 1.00 54.84 71 GLU A CA 1
ATOM 529 C C . GLU A 1 71 ? -20.191 19.276 34.618 1.00 54.84 71 GLU A C 1
ATOM 531 O O . GLU A 1 71 ? -19.544 20.308 34.487 1.00 54.84 71 GLU A O 1
ATOM 536 N N . GLU A 1 72 ? -21.495 19.290 34.902 1.00 66.44 72 GLU A N 1
ATOM 537 C CA . GLU A 1 72 ? -22.138 20.374 35.642 1.00 66.44 72 GLU A CA 1
ATOM 538 C C . GLU A 1 72 ? -22.462 19.833 37.038 1.00 66.44 72 GLU A C 1
ATOM 540 O O . GLU A 1 72 ? -23.491 19.172 37.205 1.00 66.44 72 GLU A O 1
ATOM 545 N N . GLN A 1 73 ? -21.562 20.063 38.002 1.00 52.88 73 GLN A N 1
ATOM 546 C CA . GLN A 1 73 ? -21.846 20.483 39.390 1.00 52.88 73 GLN A CA 1
ATOM 547 C C . GLN A 1 73 ? -20.579 20.511 40.247 1.00 52.88 73 GLN A C 1
ATOM 549 O O . GLN A 1 73 ? -19.918 19.459 40.380 1.00 52.88 73 GLN A O 1
#

Sequence (73 aa):
MMKRVALVLGWVILAMAAGLIMLGILSLPPGELMFALPFVFLIPGFVLGLIGVVLLWLGRHSSVRLPSEGEEQ

Secondary structure (DSSP, 8-state):
-HHHHHHHHHHHHHHHHHHHHHHHHHT--SSGGGTTHHHHHHHHHHHHHHHHHHHHHHHHHTT-----S----

Foldseek 3Di:
DVLVVLQVVLVVLLVQLVVLLVVLVVPCDPDDPCNCVSVVSNVSSVVSNVVSVVSNVVSVVVVPDDPDDDPDD